Protein AF-A0AAV0WJN8-F1 (afdb_monomer_lite)

Radius of gyration: 24.26 Å; chains: 1; bounding box: 34×70×49 Å

Secondary structure (DSSP, 8-state):
----SSSS--SHHHHHHHHHHHHHHHHHHHHHHHHHHH-THHHH---S-HHHHHHHHHHHHHHHHHHHHTTPPPPP--THHHHHHHHHHHHHHHHTS-S-S-HHHHHHHHHHHHH---

Structure (mmCIF, N/CA/C/O backbone):
data_AF-A0AAV0WJN8-F1
#
_entry.id   AF-A0AAV0WJN8-F1
#
loop_
_atom_site.group_PDB
_atom_site.id
_atom_site.type_symbol
_atom_site.label_atom_id
_atom_site.label_alt_id
_atom_site.label_comp_id
_atom_site.label_asym_id
_atom_site.label_entity_id
_atom_site.label_seq_id
_atom_site.pdbx_PDB_ins_code
_atom_site.Cartn_x
_atom_site.Cartn_y
_atom_site.Cartn_z
_atom_site.occupancy
_atom_site.B_iso_or_equiv
_atom_site.auth_seq_id
_atom_site.auth_comp_id
_atom_site.auth_asym_id
_atom_site.auth_atom_id
_atom_site.pdbx_PDB_model_num
ATOM 1 N N . MET A 1 1 ? -0.423 4.088 17.340 1.00 45.94 1 MET A N 1
ATOM 2 C CA . MET A 1 1 ? -1.591 4.320 18.216 1.00 45.94 1 MET A CA 1
ATOM 3 C C . MET A 1 1 ? -2.686 3.338 17.803 1.00 45.94 1 MET A C 1
ATOM 5 O O . MET A 1 1 ? -3.209 3.428 16.697 1.00 45.94 1 MET A O 1
ATOM 9 N N . THR A 1 2 ? -2.893 2.271 18.576 1.00 57.22 2 THR A N 1
ATOM 10 C CA . THR A 1 2 ? -3.909 1.239 18.302 1.00 57.22 2 THR A CA 1
ATOM 11 C C . THR A 1 2 ? -5.205 1.609 19.004 1.00 57.22 2 THR A C 1
ATOM 13 O O . THR A 1 2 ? -5.297 1.419 20.213 1.00 57.22 2 THR A O 1
ATOM 16 N N . ASP A 1 3 ? -6.195 2.105 18.262 1.00 60.78 3 ASP A N 1
ATOM 17 C CA . ASP A 1 3 ? -7.560 2.243 18.773 1.00 60.78 3 ASP A CA 1
ATOM 18 C C . ASP A 1 3 ? -8.124 0.848 19.050 1.00 60.78 3 ASP A C 1
ATOM 20 O O . ASP A 1 3 ? -8.455 0.079 18.138 1.00 60.78 3 ASP A O 1
ATOM 24 N N . LEU A 1 4 ? -8.166 0.488 20.329 1.00 68.38 4 LEU A N 1
ATOM 25 C CA . LEU A 1 4 ? -8.802 -0.732 20.796 1.00 68.38 4 LEU A CA 1
ATOM 26 C C . LEU A 1 4 ? -10.328 -0.574 20.681 1.00 68.38 4 LEU A C 1
ATOM 28 O O . LEU A 1 4 ? -10.853 0.479 21.034 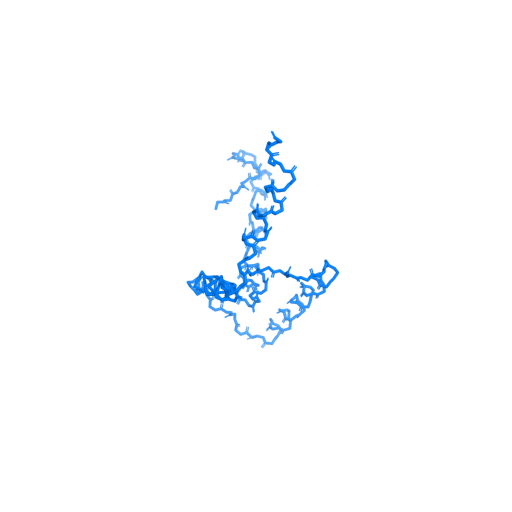1.00 68.38 4 LEU A O 1
ATOM 32 N N . PRO A 1 5 ? -11.067 -1.608 20.232 1.00 67.38 5 PRO A N 1
ATOM 33 C CA . PRO A 1 5 ? -12.531 -1.573 20.214 1.00 67.38 5 PRO A CA 1
ATOM 34 C C . PRO A 1 5 ? -13.142 -1.305 21.590 1.00 67.38 5 PRO A C 1
ATOM 36 O O . PRO A 1 5 ? -14.211 -0.712 21.678 1.00 67.38 5 PRO A O 1
ATOM 39 N N . THR A 1 6 ? -12.458 -1.747 22.644 1.00 65.38 6 THR A N 1
ATOM 40 C CA . THR A 1 6 ? -12.869 -1.557 24.031 1.00 65.38 6 THR A CA 1
ATOM 41 C C . THR A 1 6 ? -11.651 -1.088 24.816 1.00 65.38 6 THR A C 1
ATOM 43 O O . THR A 1 6 ? -10.627 -1.771 24.820 1.00 65.38 6 THR A O 1
ATOM 46 N N . ALA A 1 7 ? -11.747 0.071 25.471 1.00 66.75 7 ALA A N 1
ATOM 47 C CA . ALA A 1 7 ? -10.622 0.678 26.189 1.00 66.75 7 ALA A CA 1
ATOM 48 C C . ALA A 1 7 ? -10.158 -0.154 27.402 1.00 66.75 7 ALA A C 1
ATOM 50 O O . ALA A 1 7 ? -8.978 -0.138 27.727 1.00 66.75 7 ALA A O 1
ATOM 51 N N . ASN A 1 8 ? -11.067 -0.920 28.022 1.00 74.00 8 ASN A N 1
ATOM 52 C CA . ASN A 1 8 ? -10.786 -1.799 29.160 1.00 74.00 8 ASN A CA 1
ATOM 53 C C . ASN A 1 8 ? -11.486 -3.163 28.979 1.00 74.00 8 ASN A C 1
ATOM 55 O O . ASN A 1 8 ? -12.594 -3.356 29.484 1.00 74.00 8 ASN A O 1
ATOM 59 N N . PRO A 1 9 ? -10.888 -4.114 28.235 1.00 73.00 9 PRO A N 1
ATOM 60 C CA . PRO A 1 9 ? -11.477 -5.435 28.035 1.00 73.00 9 PRO A CA 1
ATOM 61 C C . PRO A 1 9 ? -11.424 -6.239 29.342 1.00 73.00 9 PRO A C 1
ATOM 63 O O . PRO A 1 9 ? -10.368 -6.714 29.770 1.00 73.00 9 PRO A O 1
ATOM 66 N N . THR A 1 10 ? -12.577 -6.404 29.983 1.00 79.94 10 THR A N 1
ATOM 67 C CA . THR A 1 10 ? -12.685 -7.001 31.323 1.00 79.94 10 THR A CA 1
ATOM 68 C C . THR A 1 10 ? -12.958 -8.502 31.214 1.00 79.94 10 THR A C 1
ATOM 70 O O . THR A 1 10 ? -12.407 -9.323 31.956 1.00 79.94 10 THR A O 1
ATOM 73 N N . THR A 1 11 ? -13.738 -8.897 30.208 1.00 84.69 11 THR A N 1
ATOM 74 C CA . THR A 1 11 ? -14.111 -10.291 29.957 1.00 84.69 11 THR A CA 1
ATOM 75 C C . THR A 1 11 ? -13.110 -11.010 29.045 1.00 84.69 11 THR A C 1
ATOM 77 O O . THR A 1 11 ? -12.377 -10.404 28.261 1.00 84.69 11 THR A O 1
ATOM 80 N N . LYS A 1 12 ? -13.075 -12.350 29.119 1.00 85.62 12 LYS A N 1
ATOM 81 C CA . LYS A 1 12 ? -12.236 -13.174 28.227 1.00 85.62 12 LYS A CA 1
ATOM 82 C C . LYS A 1 12 ? -12.609 -12.979 26.749 1.00 85.62 12 LYS A C 1
ATOM 84 O O . LYS A 1 12 ? -11.719 -12.957 25.905 1.00 85.62 12 LYS A O 1
ATOM 89 N N . ALA A 1 13 ? -13.899 -12.820 26.449 1.00 85.00 13 ALA A N 1
ATOM 90 C CA . ALA A 1 13 ? -14.394 -12.617 25.088 1.00 85.00 13 ALA A CA 1
ATOM 91 C C . ALA A 1 13 ? -13.912 -11.284 24.491 1.00 85.00 13 ALA A C 1
ATOM 93 O O . ALA A 1 13 ? -13.409 -11.265 23.370 1.00 85.00 13 ALA A O 1
ATOM 94 N N . GLU A 1 14 ? -13.974 -10.192 25.259 1.00 83.94 14 GLU A N 1
ATOM 95 C CA . GLU A 1 14 ? -13.474 -8.880 24.827 1.00 83.94 14 GLU A CA 1
ATOM 96 C C . GLU A 1 14 ? -11.971 -8.904 24.547 1.00 83.94 14 GLU A C 1
ATOM 98 O O . GLU A 1 14 ? -11.527 -8.364 23.536 1.00 83.94 14 GLU A O 1
ATOM 103 N N . ARG A 1 15 ? -11.180 -9.574 25.399 1.00 83.62 15 ARG A N 1
ATOM 104 C CA . ARG A 1 15 ? -9.731 -9.706 25.179 1.00 83.62 15 ARG A CA 1
ATOM 105 C C . ARG A 1 15 ? -9.413 -10.429 23.873 1.00 83.62 15 ARG A C 1
ATOM 107 O O . ARG A 1 15 ? -8.613 -9.922 23.092 1.00 83.62 15 ARG A O 1
ATOM 114 N N . LEU A 1 16 ? -10.068 -11.562 23.612 1.00 86.31 16 LEU A N 1
ATOM 115 C CA . LEU A 1 16 ? -9.881 -12.323 22.371 1.00 86.31 16 LEU A CA 1
ATOM 116 C C . LEU A 1 16 ? -10.302 -11.515 21.138 1.00 86.31 16 LEU A C 1
ATOM 118 O O . LEU A 1 16 ? -9.614 -11.533 20.118 1.00 86.31 16 LEU A O 1
ATOM 122 N N . TYR A 1 17 ? -11.402 -10.767 21.236 1.00 86.62 17 TYR A N 1
ATOM 123 C CA . TYR A 1 17 ? -11.846 -9.887 20.161 1.00 86.62 17 TYR A CA 1
ATOM 124 C C . TYR A 1 17 ? -10.824 -8.775 19.881 1.00 86.62 17 TYR A C 1
ATOM 126 O O . TYR A 1 17 ? -10.390 -8.618 18.738 1.00 86.62 17 TYR A O 1
ATOM 134 N N . CYS A 1 18 ? -10.370 -8.059 20.913 1.00 85.75 18 CYS A N 1
ATOM 135 C CA . CYS A 1 18 ? -9.334 -7.032 20.790 1.00 85.75 18 CYS A CA 1
ATOM 136 C C . CYS A 1 18 ? -8.046 -7.589 20.171 1.00 85.75 18 CYS A C 1
ATOM 138 O O . CYS A 1 18 ? -7.509 -6.996 19.236 1.00 85.75 18 CYS A O 1
ATOM 140 N N . GLU A 1 19 ? -7.579 -8.745 20.646 1.00 88.00 19 GLU A N 1
ATOM 141 C CA . GLU A 1 19 ? -6.385 -9.415 20.130 1.00 88.00 19 GLU A CA 1
ATOM 142 C C . GLU A 1 19 ? -6.537 -9.775 18.648 1.00 88.00 19 GLU A C 1
ATOM 144 O O . GLU A 1 19 ? -5.658 -9.472 17.837 1.00 88.00 19 GLU A O 1
ATOM 149 N N . SER A 1 20 ? -7.673 -10.372 18.273 1.00 88.19 20 SER A N 1
ATOM 150 C CA . SER A 1 20 ? -7.959 -10.720 16.881 1.00 88.19 20 SER A CA 1
ATOM 151 C C . SER A 1 20 ? -7.952 -9.485 15.977 1.00 88.19 20 SER A C 1
ATOM 153 O O . SER A 1 20 ? -7.345 -9.505 14.906 1.00 88.19 20 SER A O 1
ATOM 155 N N . ARG A 1 21 ? -8.539 -8.372 16.434 1.00 86.56 21 ARG A N 1
ATOM 156 C CA . ARG A 1 21 ? -8.583 -7.120 15.678 1.00 86.56 21 ARG A CA 1
ATOM 157 C C . ARG A 1 21 ? -7.201 -6.492 15.540 1.00 86.56 21 ARG A C 1
ATOM 159 O O . ARG A 1 21 ? -6.851 -6.078 14.437 1.00 86.56 21 ARG A O 1
ATOM 166 N N . ILE A 1 22 ? -6.410 -6.445 16.616 1.00 87.50 22 ILE A N 1
ATOM 167 C CA . ILE A 1 22 ? -5.029 -5.940 16.573 1.00 87.50 22 ILE A CA 1
ATOM 168 C C . ILE A 1 22 ? -4.204 -6.759 15.582 1.00 87.50 22 ILE A C 1
ATOM 170 O O . ILE A 1 22 ? -3.545 -6.185 14.720 1.00 87.50 22 ILE A O 1
ATOM 174 N N . ARG A 1 23 ? -4.274 -8.093 15.652 1.00 88.62 23 ARG A N 1
ATOM 175 C CA . ARG A 1 23 ? -3.539 -8.980 14.740 1.00 88.62 23 ARG A CA 1
ATOM 176 C C . ARG A 1 23 ? -3.909 -8.711 13.282 1.00 88.62 23 ARG A C 1
ATOM 178 O O . ARG A 1 23 ? -3.018 -8.537 12.451 1.00 88.62 23 ARG A O 1
ATOM 185 N N . THR A 1 24 ? -5.204 -8.636 12.985 1.00 89.44 24 THR A N 1
ATOM 186 C CA . THR A 1 24 ? -5.698 -8.352 11.632 1.00 89.44 24 THR A CA 1
ATOM 187 C C . THR A 1 24 ? -5.227 -6.983 11.149 1.00 89.44 24 THR A C 1
ATOM 189 O O . THR A 1 24 ? -4.710 -6.868 10.040 1.00 89.44 24 THR A O 1
ATOM 192 N N . ARG A 1 25 ? -5.335 -5.946 11.989 1.00 89.62 25 ARG A N 1
ATOM 193 C CA . ARG A 1 25 ? -4.926 -4.585 11.632 1.00 89.62 25 ARG A CA 1
ATOM 194 C C . ARG A 1 25 ? -3.424 -4.484 11.393 1.00 89.62 25 ARG A C 1
ATOM 196 O O . ARG A 1 25 ? -3.023 -3.928 10.381 1.00 89.62 25 ARG A O 1
ATOM 203 N N . ASN A 1 26 ? -2.612 -5.086 12.258 1.00 87.81 26 ASN A N 1
ATOM 204 C CA . ASN A 1 26 ? -1.159 -5.103 12.106 1.00 87.81 26 ASN A CA 1
ATOM 205 C C . ASN A 1 26 ? -0.743 -5.759 10.785 1.00 87.81 26 ASN A C 1
ATOM 207 O O . ASN A 1 26 ? 0.170 -5.279 10.121 1.00 87.81 26 ASN A O 1
ATOM 211 N N . MET A 1 27 ? -1.413 -6.841 10.380 1.00 89.75 27 MET A N 1
ATOM 212 C CA . MET A 1 27 ? -1.151 -7.480 9.090 1.00 89.75 27 MET A CA 1
ATOM 213 C C . MET A 1 27 ? -1.476 -6.540 7.922 1.00 89.75 27 MET A C 1
ATOM 215 O O . MET A 1 27 ? -0.648 -6.372 7.030 1.00 89.75 27 MET A O 1
ATOM 219 N N . VAL A 1 28 ? -2.638 -5.884 7.952 1.00 88.69 28 VAL A N 1
ATOM 220 C CA . VAL A 1 28 ? -3.066 -4.935 6.910 1.00 88.69 28 VAL A CA 1
ATOM 221 C C . VAL A 1 28 ? -2.146 -3.711 6.844 1.00 88.69 28 VAL A C 1
ATOM 223 O O . VAL A 1 28 ? -1.689 -3.346 5.764 1.00 88.69 28 VAL A O 1
ATOM 226 N N . GLU A 1 29 ? -1.821 -3.108 7.989 1.00 88.31 29 GLU A N 1
ATOM 227 C CA . GLU A 1 29 ? -0.915 -1.957 8.093 1.00 88.31 29 GLU A CA 1
ATOM 228 C C . GLU A 1 29 ? 0.475 -2.294 7.540 1.00 88.31 29 GLU A C 1
ATOM 230 O O . GLU A 1 29 ? 1.032 -1.522 6.758 1.00 88.31 29 GLU A O 1
ATOM 235 N N . ARG A 1 30 ? 1.012 -3.477 7.870 1.00 87.25 30 ARG A N 1
ATOM 236 C CA . ARG A 1 30 ? 2.292 -3.952 7.326 1.00 87.25 30 ARG A CA 1
ATOM 237 C C . ARG A 1 30 ? 2.230 -4.153 5.815 1.00 87.25 30 ARG A C 1
ATOM 239 O O . ARG A 1 30 ? 3.143 -3.712 5.119 1.00 87.25 30 ARG A O 1
ATOM 246 N N . THR A 1 31 ? 1.162 -4.760 5.296 1.00 88.62 31 THR A N 1
ATOM 247 C CA . THR A 1 31 ? 0.983 -4.943 3.848 1.00 88.62 31 THR A CA 1
ATOM 248 C C . THR A 1 31 ? 0.918 -3.599 3.123 1.00 88.62 31 THR A C 1
ATOM 250 O O . THR A 1 31 ? 1.633 -3.404 2.140 1.00 88.62 31 THR A O 1
ATOM 253 N N . PHE A 1 32 ? 0.148 -2.633 3.631 1.00 87.06 32 PHE A N 1
ATOM 254 C CA . PHE A 1 32 ? 0.099 -1.296 3.035 1.00 87.06 32 PHE A CA 1
ATOM 255 C C . PHE A 1 32 ? 1.421 -0.535 3.159 1.00 87.06 32 PHE A C 1
ATOM 257 O O . PHE A 1 32 ? 1.789 0.191 2.237 1.00 87.06 32 PHE A O 1
ATOM 264 N N . GLY A 1 33 ? 2.175 -0.734 4.242 1.00 87.38 33 GLY A N 1
ATOM 265 C CA . GLY A 1 33 ? 3.526 -0.192 4.380 1.00 87.38 33 GLY A CA 1
ATOM 266 C C . GLY A 1 33 ? 4.486 -0.709 3.303 1.00 87.38 33 GLY A C 1
ATOM 267 O O . GLY A 1 33 ? 5.285 0.057 2.770 1.00 87.38 33 GLY A O 1
ATOM 268 N N . VAL A 1 34 ? 4.390 -1.990 2.936 1.00 88.88 34 VAL A N 1
ATOM 269 C CA . VAL A 1 34 ? 5.163 -2.566 1.821 1.00 88.88 34 VAL A CA 1
ATOM 270 C C . VAL A 1 34 ? 4.696 -2.006 0.478 1.00 88.88 34 VAL A C 1
ATOM 272 O O . VAL A 1 34 ? 5.519 -1.657 -0.363 1.00 88.88 34 VAL A O 1
ATOM 275 N N . TRP A 1 35 ? 3.384 -1.888 0.271 1.00 89.88 35 TRP A N 1
ATOM 276 C CA . TRP A 1 35 ? 2.828 -1.376 -0.982 1.00 89.88 35 TRP A CA 1
ATOM 277 C C . TRP A 1 35 ? 3.214 0.070 -1.259 1.00 89.88 35 TRP A C 1
ATOM 279 O O . TRP A 1 35 ? 3.583 0.371 -2.386 1.00 89.88 35 TRP A O 1
ATOM 289 N N . LYS A 1 36 ? 3.192 0.944 -0.248 1.00 86.62 36 LYS A N 1
ATOM 290 C CA . LYS A 1 36 ? 3.623 2.341 -0.401 1.00 86.62 36 LYS A CA 1
ATOM 291 C C . LYS A 1 36 ? 5.084 2.449 -0.839 1.00 86.62 36 LYS A C 1
ATOM 293 O O . LYS A 1 36 ? 5.395 3.248 -1.709 1.00 86.62 36 LYS A O 1
ATOM 298 N N . ARG A 1 37 ? 5.962 1.603 -0.291 1.00 88.12 37 ARG A N 1
ATOM 299 C CA . ARG A 1 37 ? 7.388 1.569 -0.658 1.00 88.12 37 ARG A CA 1
ATOM 300 C C . ARG A 1 37 ? 7.652 0.933 -2.018 1.00 88.12 37 ARG A C 1
ATOM 302 O O . ARG A 1 37 ? 8.566 1.340 -2.714 1.00 88.12 37 ARG A O 1
ATOM 309 N N . ARG A 1 38 ? 6.871 -0.082 -2.392 1.00 89.94 38 ARG A N 1
ATOM 310 C CA . ARG A 1 38 ? 7.027 -0.776 -3.678 1.00 89.94 38 ARG A CA 1
ATOM 311 C C . ARG A 1 38 ? 6.407 -0.000 -4.838 1.00 89.94 38 ARG A C 1
ATOM 313 O O . ARG A 1 38 ? 6.935 -0.026 -5.941 1.00 89.94 38 ARG A O 1
ATOM 320 N N . PHE A 1 39 ? 5.280 0.662 -4.597 1.00 90.69 39 PHE A N 1
ATOM 321 C CA . PHE A 1 39 ? 4.544 1.425 -5.594 1.00 90.69 39 PHE A CA 1
ATOM 322 C C . PHE A 1 39 ? 4.306 2.839 -5.065 1.00 90.69 39 PHE A C 1
ATOM 324 O O . PHE A 1 39 ? 3.350 3.099 -4.329 1.00 90.69 39 PHE A O 1
ATOM 331 N N . HIS A 1 40 ? 5.155 3.775 -5.487 1.00 84.00 40 HIS A N 1
ATOM 332 C CA . HIS A 1 40 ? 5.087 5.168 -5.038 1.00 84.00 40 HIS A CA 1
ATOM 333 C C . HIS A 1 40 ? 3.770 5.873 -5.392 1.00 84.00 40 HIS A C 1
ATOM 335 O O . HIS A 1 40 ? 3.407 6.868 -4.773 1.00 84.00 40 HIS A O 1
ATOM 341 N N . VAL A 1 41 ? 2.993 5.313 -6.319 1.00 86.44 41 VAL A N 1
ATOM 342 C CA . VAL A 1 41 ? 1.656 5.802 -6.667 1.00 86.44 41 VAL A CA 1
ATOM 343 C C . VAL A 1 41 ? 0.697 5.874 -5.462 1.00 86.44 41 VAL A C 1
ATOM 345 O O . VAL A 1 41 ? -0.203 6.709 -5.437 1.00 86.44 41 VAL A O 1
ATOM 348 N N . PHE A 1 42 ? 0.904 5.051 -4.423 1.00 86.12 42 PHE A N 1
ATOM 349 C CA . PHE A 1 42 ? 0.128 5.109 -3.173 1.00 86.12 42 PHE A CA 1
ATOM 350 C C . PHE A 1 42 ? 0.599 6.188 -2.189 1.00 86.12 42 PHE A C 1
ATOM 352 O O . PHE A 1 42 ? -0.064 6.415 -1.175 1.00 86.12 42 PHE A O 1
ATOM 359 N N . ILE A 1 43 ? 1.749 6.807 -2.449 1.00 83.88 43 ILE A N 1
ATOM 360 C CA . ILE A 1 43 ? 2.292 7.914 -1.662 1.00 83.88 43 ILE A CA 1
ATOM 361 C C . ILE A 1 43 ? 1.836 9.235 -2.287 1.00 83.88 43 ILE A C 1
ATOM 363 O O . ILE A 1 43 ? 1.229 10.051 -1.602 1.00 83.88 43 ILE A O 1
ATOM 367 N N . PHE A 1 44 ? 2.077 9.408 -3.587 1.00 80.62 44 PHE A N 1
ATOM 368 C CA . PHE A 1 44 ? 1.760 10.640 -4.318 1.00 80.62 44 PHE A CA 1
ATOM 369 C C . PHE A 1 44 ? 0.269 10.795 -4.644 1.00 80.62 44 PHE A C 1
ATOM 371 O O . PHE A 1 44 ? -0.226 11.902 -4.854 1.00 80.62 44 PHE A O 1
ATOM 378 N N . GLY A 1 45 ? -0.463 9.680 -4.653 1.00 82.25 45 GLY A N 1
ATOM 379 C CA . GLY A 1 45 ? -1.870 9.636 -5.022 1.00 82.25 45 GLY A CA 1
ATOM 380 C C . GLY A 1 45 ? -2.085 9.445 -6.525 1.00 82.25 45 GLY A C 1
ATOM 381 O O . GLY A 1 45 ? -1.237 9.739 -7.365 1.00 82.25 45 GLY A O 1
ATOM 382 N N . LEU A 1 46 ? -3.262 8.925 -6.870 1.00 88.06 46 LEU A N 1
ATOM 383 C CA . LEU A 1 46 ? -3.664 8.654 -8.249 1.00 88.06 46 LEU A CA 1
ATOM 384 C C . LEU A 1 46 ? -4.411 9.862 -8.824 1.00 88.06 46 LEU A C 1
ATOM 386 O O . LEU A 1 46 ? -5.535 10.147 -8.418 1.00 88.06 46 LEU A O 1
ATOM 390 N N . ARG A 1 47 ? -3.823 10.540 -9.815 1.00 89.81 47 ARG A N 1
ATOM 391 C CA . ARG A 1 47 ? -4.471 11.626 -10.582 1.00 89.81 47 ARG A CA 1
ATOM 392 C C . ARG A 1 47 ? -5.175 11.098 -11.838 1.00 89.81 47 ARG A C 1
ATOM 394 O O . ARG A 1 47 ? -5.077 11.677 -12.915 1.00 89.81 47 ARG A O 1
ATOM 401 N N . LEU A 1 48 ? -5.839 9.951 -11.713 1.00 91.88 48 LEU A N 1
ATOM 402 C CA . LEU A 1 48 ? -6.533 9.266 -12.805 1.00 91.88 48 LEU A CA 1
ATOM 403 C C . LEU A 1 48 ? -8.042 9.253 -12.546 1.00 91.88 48 LEU A C 1
ATOM 405 O O . LEU A 1 48 ? -8.493 9.412 -11.410 1.00 91.88 48 LEU A O 1
ATOM 409 N N . LYS A 1 49 ? -8.834 9.006 -13.597 1.00 93.69 49 LYS A N 1
ATOM 410 C CA . LYS A 1 49 ? -10.274 8.732 -13.452 1.00 93.69 49 LYS A CA 1
ATOM 411 C C . LYS A 1 49 ? -10.492 7.571 -12.480 1.00 93.69 49 LYS A C 1
ATOM 413 O O . LYS A 1 49 ? -9.642 6.685 -12.384 1.00 93.69 49 LYS A O 1
ATOM 418 N N . MET A 1 50 ? -11.618 7.563 -11.769 1.00 91.94 50 MET A N 1
ATOM 419 C CA . MET A 1 50 ? -11.893 6.579 -10.713 1.00 91.94 50 MET A CA 1
ATOM 420 C C . MET A 1 50 ? -11.771 5.136 -11.221 1.00 91.94 50 MET A C 1
ATOM 422 O O . MET A 1 50 ? -11.141 4.296 -10.581 1.00 91.94 50 MET A O 1
ATOM 426 N N . GLU A 1 51 ? -12.302 4.865 -12.411 1.00 93.69 51 GLU A N 1
ATOM 427 C CA . GLU A 1 51 ? -12.273 3.548 -13.048 1.00 93.69 51 GLU A CA 1
ATOM 428 C C . GLU A 1 51 ? -10.835 3.091 -13.311 1.00 93.69 51 GLU A C 1
ATOM 430 O O . GLU A 1 51 ? -10.460 1.955 -13.021 1.00 93.69 51 GLU A O 1
ATOM 435 N N . THR A 1 52 ? -9.997 4.003 -13.805 1.00 92.44 52 THR A N 1
ATOM 436 C CA . THR A 1 52 ? -8.583 3.730 -14.074 1.00 92.44 52 THR A CA 1
ATOM 437 C C . THR A 1 52 ? -7.788 3.593 -12.779 1.00 92.44 52 THR A C 1
ATOM 439 O O . THR A 1 52 ? -6.940 2.713 -12.677 1.00 92.44 52 THR A O 1
ATOM 442 N N . SER A 1 53 ? -8.092 4.401 -11.763 1.00 94.25 53 SER A N 1
ATOM 443 C CA . SER A 1 53 ? -7.488 4.297 -10.434 1.00 94.25 53 SER A CA 1
ATOM 444 C C . SER A 1 53 ? -7.736 2.918 -9.821 1.00 94.25 53 SER A C 1
ATOM 446 O O . SER A 1 53 ? -6.799 2.287 -9.338 1.00 94.25 53 SER A O 1
ATOM 448 N N . MET A 1 54 ? -8.962 2.393 -9.918 1.00 94.75 54 MET A N 1
ATOM 449 C CA . MET A 1 54 ? -9.267 1.026 -9.481 1.00 94.75 54 MET A CA 1
ATOM 450 C C . MET A 1 54 ? -8.446 -0.019 -10.246 1.00 94.75 54 MET A C 1
ATOM 452 O O . MET A 1 54 ? -7.880 -0.920 -9.625 1.00 94.75 54 MET A O 1
ATOM 456 N N . ALA A 1 55 ? -8.324 0.119 -11.569 1.00 96.44 55 ALA A N 1
ATOM 457 C CA . ALA A 1 55 ? -7.520 -0.788 -12.388 1.00 96.44 55 ALA A CA 1
ATOM 458 C C . ALA A 1 55 ? -6.026 -0.752 -12.012 1.00 96.44 55 ALA A C 1
ATOM 460 O O . ALA A 1 55 ? -5.377 -1.800 -11.959 1.00 96.44 55 ALA A O 1
ATOM 461 N N . VAL A 1 56 ? -5.481 0.425 -11.687 1.00 95.38 56 VAL A N 1
ATOM 462 C CA . VAL A 1 56 ? -4.100 0.562 -11.200 1.00 95.38 56 VAL A CA 1
ATOM 463 C C . VAL A 1 56 ? -3.926 -0.142 -9.857 1.00 95.38 56 VAL A C 1
ATOM 465 O O . VAL A 1 56 ? -2.999 -0.934 -9.705 1.00 95.38 56 VAL A O 1
ATOM 468 N N . ILE A 1 57 ? -4.845 0.064 -8.909 1.00 94.81 57 ILE A N 1
ATOM 469 C CA . ILE A 1 57 ? -4.800 -0.598 -7.596 1.00 94.81 57 ILE A CA 1
ATOM 470 C C . ILE A 1 57 ? -4.828 -2.125 -7.753 1.00 94.81 57 ILE A C 1
ATOM 472 O O . ILE A 1 57 ? -4.037 -2.829 -7.121 1.00 94.81 57 ILE A O 1
ATOM 476 N N . GLN A 1 58 ? -5.697 -2.645 -8.624 1.00 95.75 58 GLN A N 1
ATOM 477 C CA . GLN A 1 58 ? -5.766 -4.078 -8.926 1.00 95.75 58 GLN A CA 1
ATOM 478 C C . GLN A 1 58 ? -4.471 -4.594 -9.564 1.00 95.75 58 GLN A C 1
ATOM 480 O O . GLN A 1 58 ? -3.958 -5.639 -9.164 1.00 95.75 58 GLN A O 1
ATOM 485 N N . SER A 1 59 ? -3.907 -3.843 -10.509 1.00 96.12 59 SER A N 1
ATOM 486 C CA . SER A 1 59 ? -2.647 -4.198 -11.169 1.00 96.12 59 SER A CA 1
ATOM 487 C C . SER A 1 59 ? -1.491 -4.261 -10.168 1.00 96.12 59 SER A C 1
ATOM 489 O O . SER A 1 59 ? -0.723 -5.222 -10.180 1.00 96.12 59 SER A O 1
ATOM 491 N N 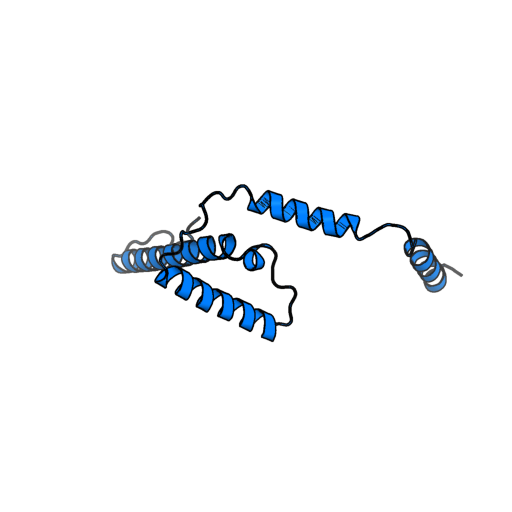. CYS A 1 60 ? -1.408 -3.309 -9.232 1.00 95.00 60 CYS A N 1
ATOM 492 C CA . CYS A 1 60 ? -0.445 -3.343 -8.129 1.00 95.00 60 CYS A CA 1
ATOM 493 C C . CYS A 1 60 ? -0.608 -4.593 -7.251 1.00 95.00 60 CYS A C 1
ATOM 495 O O . CYS A 1 60 ? 0.394 -5.185 -6.852 1.00 95.00 60 CYS A O 1
ATOM 497 N N . ALA A 1 61 ? -1.844 -5.035 -6.991 1.00 95.00 61 ALA A N 1
ATOM 498 C CA . ALA A 1 61 ? -2.109 -6.264 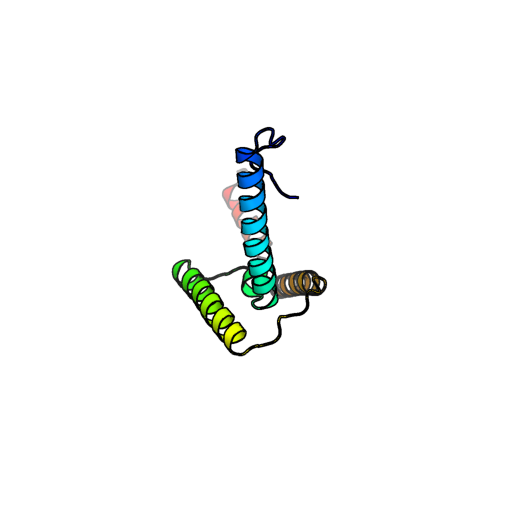-6.240 1.00 95.00 61 ALA A CA 1
ATOM 499 C C . ALA A 1 61 ? -1.543 -7.502 -6.942 1.00 95.00 61 ALA A C 1
ATOM 501 O O . ALA A 1 61 ? -0.844 -8.314 -6.332 1.00 95.00 61 ALA A O 1
ATOM 502 N N . ILE A 1 62 ? -1.822 -7.622 -8.241 1.00 96.81 62 ILE A N 1
ATOM 503 C CA . ILE A 1 62 ? -1.364 -8.737 -9.074 1.00 96.81 62 ILE A CA 1
ATOM 504 C C . ILE A 1 62 ? 0.165 -8.743 -9.145 1.00 96.81 62 ILE A C 1
ATOM 506 O O . ILE A 1 62 ? 0.793 -9.770 -8.890 1.00 96.81 62 ILE A O 1
ATOM 510 N N . LEU A 1 63 ? 0.775 -7.587 -9.420 1.00 96.00 63 LEU A N 1
ATOM 511 C CA . LEU A 1 63 ? 2.229 -7.443 -9.479 1.00 96.00 63 LEU A CA 1
ATOM 512 C C . LEU A 1 63 ? 2.891 -7.770 -8.140 1.00 96.00 63 LEU A C 1
ATOM 514 O O . LEU A 1 63 ? 3.908 -8.458 -8.114 1.00 96.00 63 LEU A O 1
ATOM 518 N N . HIS A 1 64 ? 2.302 -7.337 -7.023 1.00 94.50 64 HIS A N 1
ATOM 519 C CA . HIS A 1 64 ? 2.804 -7.676 -5.696 1.00 94.50 64 HIS A CA 1
ATOM 520 C C . HIS A 1 64 ? 2.771 -9.184 -5.439 1.00 94.50 64 HIS A C 1
ATOM 522 O O . HIS A 1 64 ? 3.749 -9.746 -4.949 1.00 94.50 64 HIS A O 1
ATOM 528 N N . ASN A 1 65 ? 1.670 -9.850 -5.790 1.00 94.56 65 ASN A N 1
ATOM 529 C CA . ASN A 1 65 ? 1.545 -11.296 -5.629 1.00 94.56 65 ASN A CA 1
ATOM 530 C C . ASN A 1 65 ? 2.571 -12.045 -6.487 1.00 94.56 65 ASN A C 1
ATOM 532 O O . ASN A 1 65 ? 3.224 -12.963 -5.995 1.00 94.56 65 ASN A O 1
ATOM 536 N N . ASN A 1 66 ? 2.781 -11.610 -7.730 1.00 96.44 66 ASN A N 1
ATOM 537 C CA . ASN A 1 66 ? 3.804 -12.185 -8.603 1.00 96.44 66 ASN A CA 1
ATOM 538 C C . ASN A 1 66 ? 5.217 -11.983 -8.038 1.00 96.44 66 ASN A C 1
ATOM 540 O O . ASN A 1 66 ? 5.994 -12.932 -7.995 1.00 96.44 66 ASN A O 1
ATOM 544 N N . ALA A 1 67 ? 5.532 -10.791 -7.526 1.00 94.62 67 ALA A N 1
ATOM 545 C CA . ALA A 1 67 ? 6.805 -10.517 -6.861 1.00 94.62 67 ALA A CA 1
ATOM 546 C C . ALA A 1 67 ? 7.014 -11.425 -5.633 1.00 94.62 67 ALA A C 1
ATOM 548 O O . ALA A 1 67 ? 8.094 -11.980 -5.433 1.00 94.62 67 ALA A O 1
ATOM 549 N N . ARG A 1 68 ? 5.959 -11.658 -4.838 1.00 93.38 68 ARG A N 1
ATOM 550 C CA . ARG A 1 68 ? 5.992 -12.601 -3.708 1.00 93.38 68 ARG A CA 1
ATOM 551 C C . ARG A 1 68 ? 6.274 -14.036 -4.155 1.00 93.38 68 ARG A C 1
ATOM 553 O O . ARG A 1 68 ? 7.071 -14.701 -3.501 1.00 93.38 68 ARG A O 1
ATOM 560 N N . LEU A 1 69 ? 5.649 -14.497 -5.240 1.00 96.75 69 LEU A N 1
ATOM 561 C CA . LEU A 1 69 ? 5.883 -15.832 -5.806 1.00 96.75 69 LEU A CA 1
ATOM 562 C C . LEU A 1 69 ? 7.306 -15.986 -6.354 1.00 96.75 69 LEU A C 1
ATOM 564 O O . LEU A 1 69 ? 7.910 -17.043 -6.203 1.00 96.75 69 LEU A O 1
ATOM 568 N N . ALA A 1 70 ? 7.856 -14.921 -6.936 1.00 96.38 70 ALA A N 1
ATOM 569 C CA . ALA A 1 70 ? 9.223 -14.882 -7.443 1.00 96.38 70 ALA A CA 1
ATOM 570 C C . ALA A 1 70 ? 10.294 -14.748 -6.340 1.00 96.38 70 ALA A C 1
ATOM 572 O O . ALA A 1 70 ? 11.480 -14.740 -6.656 1.00 96.38 70 ALA A O 1
ATOM 573 N N . ASN A 1 71 ? 9.901 -14.643 -5.062 1.00 94.00 71 ASN A N 1
ATOM 574 C CA . ASN A 1 71 ? 10.789 -14.296 -3.944 1.00 94.00 71 ASN A CA 1
ATOM 575 C C . ASN A 1 71 ? 11.592 -13.005 -4.184 1.00 94.00 71 ASN A C 1
ATOM 577 O O . ASN A 1 71 ? 12.727 -12.877 -3.727 1.00 94.00 71 ASN A O 1
ATOM 581 N N . ASP A 1 72 ? 10.986 -12.042 -4.879 1.00 93.94 72 ASP A N 1
ATOM 582 C CA . ASP A 1 72 ? 11.577 -10.725 -5.090 1.00 93.94 72 ASP A CA 1
ATOM 583 C C . ASP A 1 72 ? 11.801 -10.034 -3.729 1.00 93.94 72 ASP A C 1
ATOM 585 O O . ASP A 1 72 ? 10.870 -10.005 -2.901 1.00 93.94 72 ASP A O 1
ATOM 589 N N . PRO A 1 73 ? 13.012 -9.511 -3.444 1.00 90.88 73 PRO A N 1
ATOM 590 C CA . PRO A 1 73 ? 13.297 -8.805 -2.203 1.00 90.88 73 PRO A CA 1
ATOM 591 C C . PRO A 1 73 ? 12.268 -7.708 -1.915 1.00 90.88 73 PRO A C 1
ATOM 593 O O . PRO A 1 73 ? 11.778 -7.001 -2.800 1.00 90.88 73 PRO A O 1
ATOM 596 N N . GLN A 1 74 ? 11.911 -7.566 -0.637 1.00 87.25 74 GLN A N 1
ATOM 597 C CA . GLN A 1 74 ? 11.085 -6.440 -0.218 1.00 87.25 74 GLN A CA 1
ATOM 598 C C . GLN A 1 74 ? 11.900 -5.150 -0.262 1.00 87.25 74 GLN A C 1
ATOM 600 O O . GLN A 1 74 ? 13.095 -5.189 0.039 1.00 87.25 74 GLN A O 1
ATOM 605 N N . PRO A 1 75 ? 11.270 -4.012 -0.610 1.00 86.69 75 PRO A N 1
ATOM 606 C CA . PRO A 1 75 ? 11.942 -2.730 -0.491 1.00 86.69 75 PRO A CA 1
ATOM 607 C C . PRO A 1 75 ? 12.424 -2.542 0.961 1.00 86.69 75 PRO A C 1
ATOM 609 O O . PRO A 1 75 ? 11.769 -3.051 1.875 1.00 86.69 75 PRO A O 1
ATOM 612 N N . PRO A 1 76 ? 13.540 -1.838 1.204 1.00 83.31 76 PRO A N 1
ATOM 613 C CA . PRO A 1 76 ? 14.019 -1.540 2.554 1.00 83.31 76 PRO A CA 1
ATOM 614 C C . PRO A 1 76 ? 12.962 -0.804 3.385 1.00 83.31 76 PRO A C 1
ATOM 616 O O . PRO A 1 76 ? 12.115 -0.099 2.837 1.00 83.31 76 PRO A O 1
ATOM 619 N N . ASP A 1 77 ? 12.980 -0.966 4.709 1.00 76.06 77 ASP A N 1
ATOM 620 C CA . ASP A 1 77 ? 12.058 -0.279 5.634 1.00 76.06 77 ASP A CA 1
ATOM 621 C C . ASP A 1 77 ? 12.415 1.211 5.845 1.00 76.06 77 ASP A C 1
ATOM 623 O O . ASP A 1 77 ? 11.738 1.896 6.608 1.00 76.06 77 ASP A O 1
ATOM 627 N N . GLU A 1 78 ? 13.441 1.732 5.162 1.00 64.25 78 GLU A N 1
ATOM 628 C CA . GLU A 1 78 ? 13.923 3.109 5.307 1.00 64.25 78 GLU A CA 1
ATOM 629 C C . GLU A 1 78 ? 12.893 4.126 4.790 1.00 64.25 78 GLU A C 1
ATOM 631 O O . GLU A 1 78 ? 12.766 4.423 3.603 1.00 64.25 78 GLU A O 1
ATOM 636 N N . VAL A 1 79 ? 12.136 4.660 5.745 1.00 56.09 79 VAL A N 1
ATOM 637 C CA . VAL A 1 79 ? 11.076 5.670 5.602 1.00 56.09 79 VAL A CA 1
ATOM 638 C C . VAL A 1 79 ? 11.610 7.038 5.142 1.00 56.09 79 VAL A C 1
ATOM 640 O O . VAL A 1 79 ? 10.831 7.932 4.821 1.00 56.09 79 VAL A O 1
ATOM 643 N N . GLU A 1 80 ? 12.930 7.211 5.113 1.00 53.31 80 GLU A N 1
ATOM 644 C CA . GLU A 1 80 ? 13.603 8.512 5.053 1.00 53.31 80 GLU A CA 1
ATOM 645 C C . GLU A 1 80 ? 13.600 9.137 3.645 1.00 53.31 80 GLU A C 1
ATOM 647 O O . GLU A 1 80 ? 13.537 10.357 3.508 1.00 53.31 80 GLU A O 1
ATOM 652 N N . ASN A 1 81 ? 13.513 8.320 2.590 1.00 54.72 81 ASN A N 1
ATOM 653 C CA . ASN A 1 81 ? 13.471 8.813 1.208 1.00 54.72 81 ASN A CA 1
ATOM 654 C C . ASN A 1 81 ? 12.079 9.266 0.741 1.00 54.72 81 ASN A C 1
ATOM 656 O O . ASN A 1 81 ? 11.974 10.037 -0.207 1.00 54.72 81 ASN A O 1
ATOM 660 N N . ILE A 1 82 ? 10.992 8.824 1.382 1.00 59.38 82 ILE A N 1
ATOM 661 C CA . ILE A 1 82 ? 9.631 9.144 0.918 1.00 59.38 82 ILE A CA 1
ATOM 662 C C . ILE A 1 82 ? 9.319 10.632 1.112 1.00 59.38 82 ILE A C 1
ATOM 664 O O . ILE A 1 82 ? 8.761 11.265 0.221 1.00 59.38 82 ILE A O 1
ATOM 668 N N . THR A 1 83 ? 9.708 11.199 2.256 1.00 56.56 83 THR A N 1
ATOM 669 C CA . THR A 1 83 ? 9.510 12.625 2.547 1.00 56.56 83 THR A CA 1
ATOM 670 C C . THR A 1 83 ? 10.329 13.496 1.597 1.00 56.56 83 THR A C 1
ATOM 672 O O . THR A 1 83 ? 9.808 14.480 1.096 1.00 56.56 83 THR A O 1
ATOM 675 N N . GLN A 1 84 ? 11.573 13.114 1.286 1.00 58.53 84 GLN A N 1
ATOM 676 C CA . GLN A 1 84 ? 12.415 13.832 0.318 1.00 58.53 84 GLN A CA 1
ATOM 677 C C . GLN A 1 84 ? 11.873 13.736 -1.115 1.00 58.53 84 GLN A C 1
ATOM 679 O O . GLN A 1 84 ? 11.854 14.739 -1.821 1.00 58.53 84 GLN A O 1
ATOM 684 N N . LEU A 1 85 ? 11.362 12.572 -1.529 1.00 61.06 85 LEU A N 1
ATOM 685 C CA . LEU A 1 85 ? 10.703 12.401 -2.828 1.00 61.06 85 LEU A CA 1
ATOM 686 C C . LEU A 1 85 ? 9.413 13.235 -2.944 1.00 61.06 85 LEU A C 1
ATOM 688 O O . LEU A 1 85 ? 9.173 13.841 -3.983 1.00 61.06 85 LEU A O 1
ATOM 692 N N . LEU A 1 86 ? 8.615 13.313 -1.872 1.00 62.53 86 LEU A N 1
ATOM 693 C CA . LEU A 1 86 ? 7.437 14.186 -1.787 1.00 62.53 86 LEU A CA 1
ATOM 694 C C . LEU A 1 86 ? 7.799 15.669 -1.883 1.00 62.53 86 LEU A C 1
ATOM 696 O O . LEU A 1 86 ? 7.105 16.415 -2.568 1.00 62.53 86 LEU A O 1
ATOM 700 N N . THR A 1 87 ? 8.879 16.096 -1.226 1.00 60.53 87 THR A N 1
ATOM 701 C CA . THR A 1 87 ? 9.364 17.478 -1.312 1.00 60.53 87 THR A CA 1
ATOM 702 C C . THR A 1 87 ? 9.831 17.818 -2.728 1.00 60.53 87 THR A C 1
ATOM 704 O O . THR A 1 87 ? 9.490 18.882 -3.230 1.00 60.53 87 THR A O 1
ATOM 707 N N . ASN A 1 88 ? 10.549 16.912 -3.398 1.00 60.19 88 ASN A N 1
ATOM 708 C CA . ASN A 1 88 ? 11.074 17.157 -4.744 1.00 60.19 88 ASN A CA 1
ATOM 709 C C . ASN A 1 88 ? 9.962 17.245 -5.806 1.00 60.19 88 ASN A C 1
ATOM 711 O O . ASN A 1 88 ? 9.987 18.162 -6.618 1.00 60.19 88 ASN A O 1
ATOM 715 N N . GLU A 1 89 ? 8.940 16.376 -5.760 1.00 60.28 89 GLU A N 1
ATOM 716 C CA . GLU A 1 89 ? 7.800 16.481 -6.692 1.00 60.28 89 GLU A CA 1
ATOM 717 C C . GLU A 1 89 ? 6.978 17.771 -6.500 1.00 60.28 89 GLU A C 1
ATOM 719 O O . GLU A 1 89 ? 6.387 18.270 -7.457 1.00 60.28 89 GLU A O 1
ATOM 724 N N . LEU A 1 90 ? 6.912 18.328 -5.284 1.00 58.66 90 LEU A N 1
ATOM 725 C CA . LEU A 1 90 ? 6.244 19.614 -5.043 1.00 58.66 90 LEU A CA 1
ATOM 726 C C . LEU A 1 90 ? 7.046 20.795 -5.615 1.00 58.66 90 LEU A C 1
ATOM 728 O O . LEU A 1 90 ? 6.439 21.711 -6.165 1.00 58.66 90 LEU A O 1
ATOM 732 N N . VAL A 1 91 ? 8.381 20.748 -5.538 1.00 58.06 91 VAL A N 1
ATOM 733 C CA . VAL A 1 91 ? 9.278 21.767 -6.117 1.00 58.06 91 VAL A CA 1
ATOM 734 C C . VAL A 1 91 ? 9.167 21.797 -7.645 1.00 58.06 91 VAL A C 1
ATOM 736 O O . VAL A 1 91 ? 9.017 22.870 -8.223 1.00 58.06 91 VAL A O 1
ATOM 739 N N . ASP A 1 92 ? 9.117 20.633 -8.299 1.00 56.91 92 ASP A N 1
ATOM 740 C CA . ASP A 1 92 ? 8.964 20.548 -9.760 1.00 56.91 92 ASP A CA 1
ATOM 741 C C . ASP A 1 92 ? 7.617 21.125 -10.257 1.00 56.91 92 ASP A C 1
ATOM 743 O O . ASP A 1 92 ? 7.525 21.644 -11.372 1.00 56.91 92 ASP A O 1
ATOM 747 N N . ILE A 1 93 ? 6.556 21.062 -9.438 1.00 57.62 93 ILE A N 1
ATOM 748 C CA . ILE A 1 93 ? 5.257 21.686 -9.747 1.00 57.62 93 ILE A CA 1
ATOM 749 C C . ILE A 1 93 ? 5.333 23.212 -9.616 1.00 57.62 93 ILE A C 1
ATOM 751 O O . ILE A 1 93 ? 4.721 23.912 -10.422 1.00 57.62 93 ILE A O 1
ATOM 755 N N . GLU A 1 94 ? 6.054 23.733 -8.621 1.00 52.97 94 GLU A N 1
ATOM 756 C CA . GLU A 1 94 ? 6.228 25.178 -8.427 1.00 52.97 94 GLU A CA 1
ATOM 757 C C . GLU A 1 94 ? 7.080 25.802 -9.543 1.00 52.97 94 GLU A C 1
ATOM 759 O O . GLU A 1 94 ? 6.686 26.831 -10.094 1.00 52.97 94 GLU A O 1
ATOM 764 N N . ASP A 1 95 ? 8.163 25.145 -9.967 1.00 49.94 95 ASP A N 1
ATOM 765 C CA . ASP A 1 95 ? 9.038 25.630 -11.048 1.00 49.94 95 ASP A CA 1
ATOM 766 C C . ASP A 1 95 ? 8.385 25.557 -12.444 1.00 49.94 95 ASP A C 1
ATOM 768 O O . ASP A 1 95 ? 8.698 26.362 -13.329 1.00 49.94 95 ASP A O 1
ATOM 772 N N . ALA A 1 96 ? 7.436 24.633 -12.651 1.00 49.94 96 ALA A N 1
ATOM 773 C CA . ALA A 1 96 ? 6.620 24.560 -13.868 1.00 49.94 96 ALA A CA 1
ATOM 774 C C . ALA A 1 96 ? 5.573 25.689 -13.964 1.00 49.94 96 ALA A C 1
ATOM 776 O O . ALA A 1 96 ? 5.045 25.957 -15.048 1.00 49.94 96 ALA A O 1
ATOM 777 N N . ILE A 1 97 ? 5.284 26.381 -12.858 1.00 50.25 97 ILE A N 1
ATOM 778 C CA . ILE A 1 97 ? 4.493 27.616 -12.834 1.00 50.25 97 ILE A CA 1
ATOM 779 C C . ILE A 1 97 ? 5.468 28.787 -13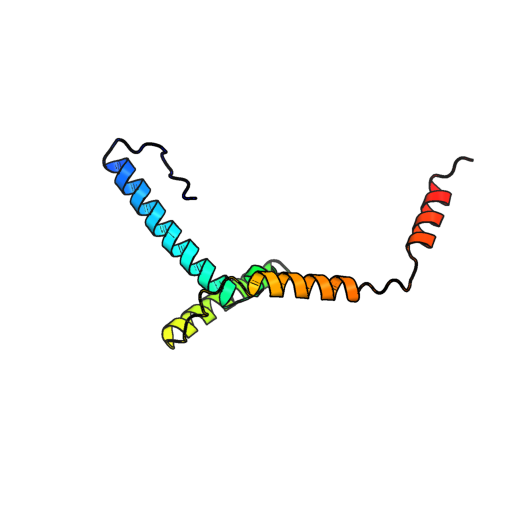.039 1.00 50.25 97 ILE A C 1
ATOM 781 O O . ILE A 1 97 ? 5.671 29.628 -12.167 1.00 50.25 97 ILE A O 1
ATOM 785 N N . GLN A 1 98 ? 6.097 28.850 -14.216 1.00 45.94 98 GLN A N 1
ATOM 786 C CA . GLN A 1 98 ? 6.886 30.022 -14.600 1.00 45.94 98 GLN A CA 1
ATOM 787 C C . GLN A 1 98 ? 5.972 31.272 -14.608 1.00 45.94 98 GLN A C 1
ATOM 789 O O . GLN A 1 98 ? 4.907 31.264 -15.242 1.00 45.94 98 GLN A O 1
ATOM 794 N N . PRO A 1 99 ? 6.347 32.370 -13.929 1.00 48.56 99 PRO A N 1
ATOM 795 C CA . PRO A 1 99 ? 5.513 33.556 -13.734 1.00 48.56 99 PRO A CA 1
ATOM 796 C C . PRO A 1 99 ? 5.537 34.522 -14.936 1.00 48.56 99 PRO A C 1
ATOM 798 O O . PRO A 1 99 ? 5.580 35.737 -14.757 1.00 48.56 99 PRO A O 1
ATOM 801 N N . GLU A 1 100 ? 5.500 34.025 -16.172 1.00 50.03 100 GLU A N 1
ATOM 802 C CA . GLU A 1 100 ? 5.665 34.867 -17.374 1.00 50.03 100 GLU A CA 1
ATOM 803 C C . GLU A 1 100 ? 4.381 35.339 -18.058 1.00 50.03 100 GLU A C 1
ATOM 805 O O . GLU A 1 100 ? 4.443 36.170 -18.960 1.00 50.03 100 GLU A O 1
ATOM 810 N N . HIS A 1 101 ? 3.197 34.951 -17.585 1.00 51.25 101 HIS A N 1
ATOM 811 C CA . HIS A 1 101 ? 1.958 35.587 -18.041 1.00 51.25 101 HIS A CA 1
ATOM 812 C C . HIS A 1 101 ? 1.136 36.053 -16.846 1.00 51.25 101 HIS A C 1
ATOM 814 O O . HIS A 1 101 ? 0.374 35.297 -16.246 1.00 51.25 101 HIS A O 1
ATOM 820 N N . ASN A 1 102 ? 1.338 37.329 -16.503 1.00 56.34 102 ASN A N 1
ATOM 821 C CA . ASN A 1 102 ? 0.692 38.101 -15.444 1.00 56.34 102 ASN A CA 1
ATOM 822 C C . ASN A 1 102 ? -0.849 38.117 -15.577 1.00 56.34 102 ASN A C 1
ATOM 824 O O . ASN A 1 102 ? -1.462 39.127 -15.920 1.00 56.34 102 ASN A O 1
ATOM 828 N N . ASN A 1 103 ? -1.492 36.986 -15.282 1.00 57.12 103 ASN A N 1
ATOM 829 C CA . ASN A 1 103 ? -2.946 36.829 -15.252 1.00 57.12 103 ASN A CA 1
ATOM 830 C C . ASN A 1 103 ? -3.567 37.544 -14.034 1.00 57.12 103 ASN A C 1
ATOM 832 O O . ASN A 1 103 ? -4.771 37.772 -13.971 1.00 57.12 103 ASN A O 1
ATOM 836 N N . TYR A 1 104 ? -2.737 37.970 -13.077 1.00 58.00 104 TYR A N 1
ATOM 837 C CA . TYR A 1 104 ? -3.160 38.823 -11.970 1.00 58.00 104 TYR A CA 1
ATOM 838 C C . TYR A 1 104 ? -3.589 40.209 -12.459 1.00 58.00 104 TYR A C 1
ATOM 840 O O . TYR A 1 104 ? -4.570 40.745 -11.952 1.00 58.00 104 TYR A O 1
ATOM 848 N N . GLY A 1 105 ? -2.925 40.759 -13.483 1.00 61.41 105 GLY A N 1
ATOM 849 C CA . GLY A 1 105 ? -3.317 42.030 -14.098 1.00 61.41 105 GLY A CA 1
ATOM 850 C C . GLY A 1 105 ? -4.691 41.962 -14.769 1.00 61.41 105 GLY A C 1
ATOM 851 O O . GLY A 1 105 ? -5.544 42.806 -14.504 1.00 61.41 105 GLY A O 1
ATOM 852 N N . LEU A 1 106 ? -4.937 40.921 -15.573 1.00 62.78 106 LEU A N 1
ATOM 853 C CA . LEU A 1 106 ? -6.215 40.726 -16.267 1.00 62.78 106 LEU A CA 1
ATOM 854 C C . LEU A 1 106 ? -7.352 40.400 -15.290 1.00 62.78 106 LEU A C 1
ATOM 856 O O . LEU A 1 106 ? -8.434 40.974 -15.384 1.00 62.78 106 LEU A O 1
ATOM 860 N N . ARG A 1 107 ? -7.093 39.535 -14.301 1.00 66.56 107 ARG A N 1
ATOM 861 C CA . ARG A 1 107 ? -8.052 39.243 -13.231 1.00 66.56 107 ARG A CA 1
ATOM 862 C C . ARG A 1 107 ? -8.413 40.508 -12.449 1.00 66.56 107 ARG A C 1
ATOM 864 O O . ARG A 1 107 ? -9.590 40.737 -12.191 1.00 66.56 107 ARG A O 1
ATOM 871 N N . ASN A 1 108 ? -7.431 41.323 -12.066 1.00 66.44 108 ASN A N 1
ATOM 872 C CA . ASN A 1 108 ? -7.690 42.540 -11.297 1.00 66.44 108 ASN A CA 1
ATOM 873 C C . ASN A 1 108 ? -8.412 43.607 -12.134 1.00 66.44 108 ASN A C 1
ATOM 875 O O . ASN A 1 108 ? -9.263 44.307 -11.592 1.00 66.44 108 ASN A O 1
ATOM 879 N N . ALA A 1 109 ? -8.141 43.688 -13.441 1.00 70.00 109 ALA A N 1
ATOM 880 C CA . ALA A 1 109 ? -8.860 44.574 -14.355 1.00 70.00 109 ALA A CA 1
ATOM 881 C C . ALA A 1 109 ? -10.344 44.190 -14.488 1.00 70.00 109 ALA A C 1
ATOM 883 O O . ALA A 1 109 ? -11.209 45.046 -14.333 1.00 70.00 109 ALA A O 1
ATOM 884 N N . LEU A 1 110 ? -10.647 42.900 -14.671 1.00 72.81 110 LEU A N 1
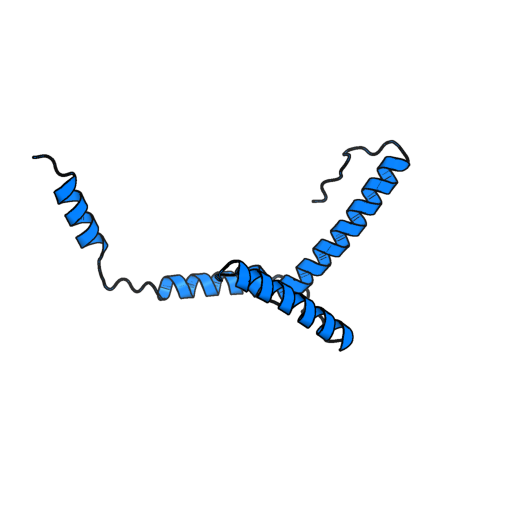ATOM 885 C CA . LEU A 1 110 ? -12.028 42.405 -14.756 1.00 72.81 110 LEU A CA 1
ATOM 886 C C . LEU A 1 110 ? -12.790 42.568 -13.432 1.00 72.81 110 LEU A C 1
ATOM 888 O O . LEU A 1 110 ? -13.982 42.866 -13.426 1.00 72.81 110 LEU A O 1
ATOM 892 N N . LEU A 1 111 ? -12.105 42.401 -12.296 1.00 71.62 111 LEU A N 1
ATOM 893 C CA . LEU A 1 111 ? -12.696 42.650 -10.980 1.00 71.62 111 LEU A CA 1
ATOM 894 C C . LEU A 1 111 ? -12.994 44.139 -10.758 1.00 71.62 111 LEU A C 1
ATOM 896 O O . LEU A 1 111 ? -14.036 44.460 -10.193 1.00 71.62 111 LEU A O 1
ATOM 900 N N . ALA A 1 112 ? -12.119 45.038 -11.214 1.00 72.00 112 ALA A N 1
ATOM 901 C CA . ALA A 1 112 ? -12.345 46.479 -11.130 1.00 72.00 112 ALA A CA 1
ATOM 902 C C . ALA A 1 112 ? -13.483 46.946 -12.053 1.00 72.00 112 ALA A C 1
ATOM 904 O O . ALA A 1 112 ? -14.266 47.800 -11.657 1.00 72.00 112 ALA A O 1
ATOM 905 N N . GLU A 1 113 ? -13.612 46.366 -13.248 1.00 71.94 113 GLU A N 1
ATOM 906 C CA . GLU A 1 113 ? -14.704 46.674 -14.180 1.00 71.94 113 GLU A CA 1
ATOM 907 C C . GLU A 1 113 ? -16.066 46.199 -13.653 1.00 71.94 113 GLU A C 1
ATOM 909 O O . GLU A 1 113 ? -17.067 46.896 -13.786 1.00 71.94 113 GLU A O 1
ATOM 914 N N . HIS A 1 114 ? -16.111 45.024 -13.019 1.00 71.69 114 HIS A N 1
ATOM 915 C CA . HIS A 1 114 ? -17.365 44.431 -12.556 1.00 71.69 114 HIS A CA 1
ATOM 916 C C . HIS A 1 114 ? -17.819 44.932 -11.174 1.00 71.69 114 HIS A C 1
ATOM 918 O O . HIS A 1 114 ? -19.016 44.961 -10.897 1.00 71.69 114 HIS A O 1
ATOM 924 N N . PHE A 1 115 ? -16.87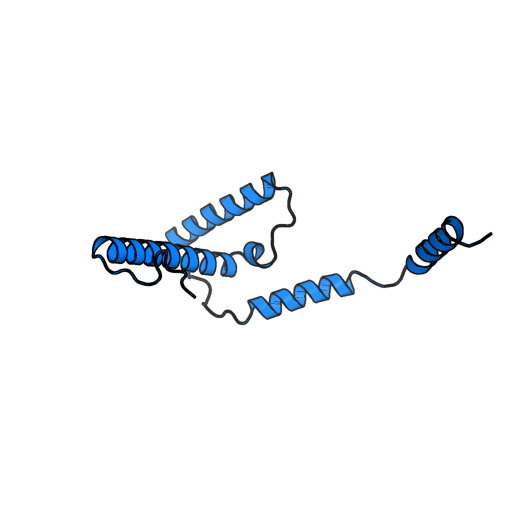9 45.304 -10.296 1.00 73.25 115 PHE A N 1
ATOM 925 C CA . PHE A 1 115 ? -17.159 45.674 -8.900 1.00 73.25 115 PHE A CA 1
ATOM 926 C C . PHE A 1 115 ? -16.650 47.069 -8.500 1.00 73.25 115 PHE A C 1
ATOM 928 O O . PHE A 1 115 ? -16.690 47.418 -7.318 1.00 73.25 115 PHE A O 1
ATOM 935 N N . GLY A 1 116 ? -16.152 47.870 -9.444 1.00 67.00 116 GLY A N 1
ATOM 936 C CA . GLY A 1 116 ? -15.769 49.256 -9.183 1.00 67.00 116 GLY A CA 1
ATOM 937 C C . GLY A 1 116 ? -16.989 50.133 -8.856 1.00 67.00 116 GLY A C 1
ATOM 938 O O . GLY A 1 116 ? -18.068 49.906 -9.405 1.00 67.00 116 GLY A O 1
ATOM 939 N N . PRO A 1 117 ? -16.861 51.125 -7.960 1.00 58.97 117 PRO A N 1
ATOM 940 C CA . PRO A 1 117 ? -17.934 52.081 -7.713 1.00 58.97 117 PRO A CA 1
ATOM 941 C C . PRO A 1 117 ? -18.073 53.021 -8.923 1.00 58.97 117 PRO A C 1
ATOM 943 O O . PRO A 1 117 ? -17.064 53.524 -9.416 1.00 58.97 117 PRO A O 1
ATOM 946 N N . MET A 1 118 ? -19.309 53.228 -9.396 1.00 53.34 118 MET A N 1
ATOM 947 C CA . MET A 1 118 ? -19.654 54.264 -10.388 1.00 53.34 118 MET A CA 1
ATOM 948 C C . MET A 1 118 ? -19.315 55.664 -9.873 1.00 53.34 118 MET A C 1
ATOM 950 O O . MET A 1 118 ? -19.584 55.921 -8.676 1.00 53.34 118 MET A O 1
#

Foldseek 3Di:
DDDFPDPDQPDPVSVVVSVVVVVVVVVVVVVVLQLCQVPVCSVQDDPDDPVVSVVVVVVSVVVVVVCVVVVPDGGDSPPPVSVVVVVVVVVVVVVVPDVPDPVVVVVVVVCCVVPPDD

Organism: NCBI:txid13131

InterPro domains:
  IPR027806 Harbinger transposase-derived nuclease domain [PF13359] (9-65)

Sequence (118 aa):
MTDLPTANPTTKAERLYCESRIRTRNMVERTFGVWKRRFHVFIFGLRLKMETSMAVIQSCAILHNNARLANDPQPPDEVENITQLLTNELVDIEDAIQPEHNNYGLRNALLAEHFGPM

pLDDT: mean 77.29, std 15.61, range [45.94, 96.81]